Protein AF-A0A1J4V044-F1 (afdb_monomer)

Solvent-accessible surface area (backbone atoms only — not comparable to full-atom values): 5580 Å² total; per-residue (Å²): 144,63,66,65,66,54,53,47,41,52,51,34,46,74,65,76,37,68,66,74,66,46,49,76,45,77,50,97,54,79,49,49,71,66,57,50,47,48,39,29,46,78,70,63,26,47,71,46,68,55,95,52,94,60,30,41,34,31,20,40,90,84,72,43,72,20,32,34,38,39,83,38,34,34,40,39,26,52,59,52,75,91,27,39,64,61,27,50,51,38,49,46,44,72,74,54,80,77,128

Nearest PDB structures (foldseek):
  7ycx-assembly1_I  TM=5.583E-01  e=9.302E-01  Homo sapiens
  7sn8-assembly1_I  TM=4.945E-01  e=8.741E-01  Drosophila melanogaster
  5v8w-assembly4_G  TM=5.726E-01  e=2.224E+00  Homo sapiens
  3pe0-assembly2_B  TM=2.996E-01  e=3.657E-01  Homo sapiens
  4rew-assembly1_A  TM=3.396E-01  e=7.252E-01  Homo sapiens

Foldseek 3Di:
DPDPLVVVLVVCVVQVAHSPQKDKDFAPDQADPVLLCVLLVVLQWDWDDDDDNQKIFTAHPVRHTQWIDGNSTMIIGHRPPVNPVVNVSSVCSRNVVPD

Mean predicted aligned error: 7.14 Å

Structure (mmCIF, N/CA/C/O backbone):
data_AF-A0A1J4V044-F1
#
_entry.id   AF-A0A1J4V044-F1
#
loop_
_atom_site.group_PDB
_atom_site.id
_atom_site.type_symbol
_atom_site.label_atom_id
_atom_site.label_alt_id
_atom_site.label_comp_id
_atom_site.label_asym_id
_atom_site.label_entity_id
_atom_site.label_seq_id
_atom_site.pdbx_PDB_ins_code
_atom_s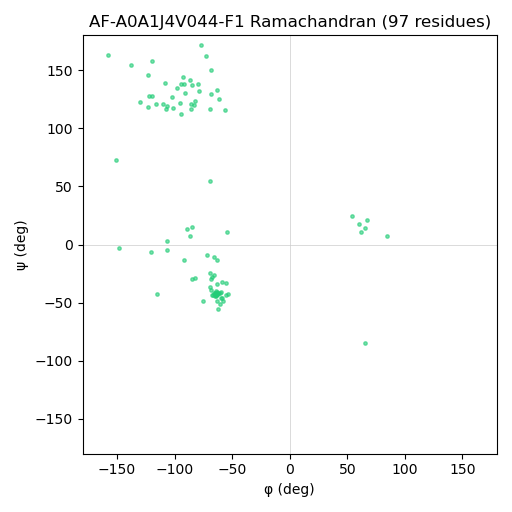ite.Cartn_x
_atom_site.Cartn_y
_atom_site.Cartn_z
_atom_site.occupancy
_atom_site.B_iso_or_equiv
_atom_site.auth_seq_id
_atom_site.auth_comp_id
_atom_site.auth_asym_id
_atom_site.auth_atom_id
_atom_site.pdbx_PDB_model_num
ATOM 1 N N . MET A 1 1 ? -13.315 -17.895 -16.646 1.00 44.31 1 MET A N 1
ATOM 2 C CA . MET A 1 1 ? -12.437 -17.454 -15.535 1.00 44.31 1 MET A CA 1
ATOM 3 C C . MET A 1 1 ? -11.415 -16.378 -15.974 1.00 44.31 1 MET A C 1
ATOM 5 O O . MET A 1 1 ? -10.267 -16.438 -15.567 1.00 44.31 1 MET A O 1
ATOM 9 N N . HIS A 1 2 ? -11.802 -15.372 -16.787 1.00 47.59 2 HIS A N 1
ATOM 10 C CA . HIS A 1 2 ? -10.852 -14.426 -17.431 1.00 47.59 2 HIS A CA 1
ATOM 11 C C . HIS A 1 2 ? -11.033 -12.929 -17.086 1.00 47.59 2 HIS A C 1
ATOM 13 O O . HIS A 1 2 ? -10.207 -12.106 -17.479 1.00 47.59 2 HIS A O 1
ATOM 19 N N . SER A 1 3 ? -12.074 -12.533 -16.347 1.00 58.50 3 SER A N 1
ATOM 20 C CA . SER A 1 3 ? -12.430 -11.105 -16.231 1.00 58.50 3 SER A CA 1
ATOM 21 C C . SER A 1 3 ? -11.656 -10.335 -15.155 1.00 58.50 3 SER A C 1
ATOM 23 O O . SER A 1 3 ? -11.407 -9.143 -15.322 1.00 58.50 3 SER A O 1
ATOM 25 N N . ILE A 1 4 ? -11.237 -10.988 -14.066 1.00 59.56 4 ILE A N 1
ATOM 26 C CA . ILE A 1 4 ? -10.585 -10.311 -12.930 1.00 59.56 4 ILE A CA 1
ATOM 27 C C . ILE A 1 4 ? -9.139 -9.945 -13.259 1.00 59.56 4 ILE A C 1
ATOM 29 O O . ILE A 1 4 ? -8.761 -8.785 -13.117 1.00 59.56 4 ILE A O 1
ATOM 33 N N . VAL A 1 5 ? -8.361 -10.895 -13.787 1.00 57.91 5 VAL A N 1
ATOM 34 C CA . VAL A 1 5 ? -6.958 -10.655 -14.157 1.00 57.91 5 VAL A CA 1
ATOM 35 C C . VAL A 1 5 ? -6.864 -9.592 -15.245 1.00 57.91 5 VAL A C 1
ATOM 37 O O . VAL A 1 5 ? -6.057 -8.686 -15.117 1.00 57.91 5 VAL A O 1
ATOM 40 N N . ARG A 1 6 ? -7.729 -9.619 -16.269 1.00 64.75 6 ARG A N 1
ATOM 41 C CA . ARG A 1 6 ? -7.741 -8.604 -17.339 1.00 64.75 6 ARG A CA 1
ATOM 42 C C . ARG A 1 6 ? -8.105 -7.212 -16.816 1.00 64.75 6 ARG A C 1
ATOM 44 O O . ARG A 1 6 ? -7.459 -6.232 -17.181 1.00 64.75 6 ARG A O 1
ATOM 51 N N . ARG A 1 7 ? -9.105 -7.126 -15.930 1.00 67.00 7 ARG A N 1
ATOM 52 C CA . ARG A 1 7 ? -9.526 -5.865 -15.300 1.00 67.00 7 ARG A CA 1
ATOM 53 C C . ARG A 1 7 ? -8.430 -5.307 -14.395 1.00 67.00 7 ARG A C 1
ATOM 55 O O . ARG A 1 7 ? -8.161 -4.114 -14.448 1.00 67.00 7 ARG A O 1
ATOM 62 N N . LEU A 1 8 ? -7.766 -6.159 -13.618 1.00 67.50 8 LEU A N 1
ATOM 63 C CA . LEU A 1 8 ? -6.617 -5.765 -12.807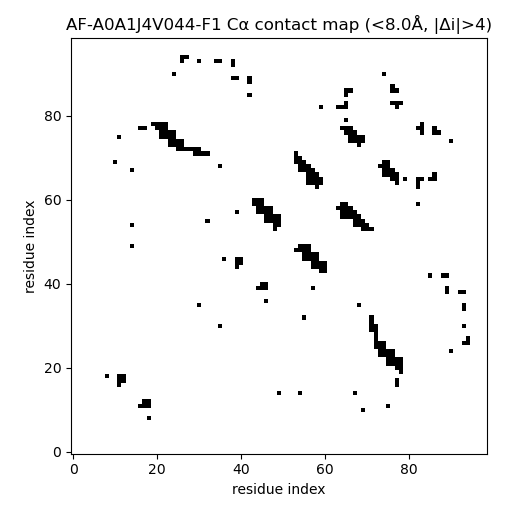 1.00 67.50 8 LEU A CA 1
ATOM 64 C C . LEU A 1 8 ? -5.432 -5.369 -13.680 1.00 67.50 8 LEU A C 1
ATOM 66 O O . LEU A 1 8 ? -4.862 -4.323 -13.435 1.00 67.50 8 LEU A O 1
ATOM 70 N N . LYS A 1 9 ? -5.123 -6.110 -14.749 1.00 68.25 9 LYS A N 1
ATOM 71 C CA . LYS A 1 9 ? -4.056 -5.772 -15.703 1.00 68.25 9 LYS A CA 1
ATOM 72 C C . LYS A 1 9 ? -4.248 -4.369 -16.276 1.00 68.25 9 LYS A C 1
ATOM 74 O O . LYS A 1 9 ? -3.306 -3.592 -16.311 1.00 68.25 9 LYS A O 1
ATOM 79 N N . SER A 1 10 ? -5.482 -4.020 -16.642 1.00 70.50 10 SER A N 1
ATOM 80 C CA . SER A 1 10 ? -5.822 -2.665 -17.082 1.00 70.50 10 SER A CA 1
ATOM 81 C C . SER A 1 10 ? -5.603 -1.624 -15.984 1.00 70.50 10 SER A C 1
ATOM 83 O O . SER A 1 10 ? -5.081 -0.559 -16.276 1.00 70.50 10 SER A O 1
ATOM 85 N N . LYS A 1 11 ? -5.967 -1.920 -14.731 1.00 69.94 11 LYS A N 1
ATOM 86 C CA . LYS A 1 11 ? -5.754 -1.005 -13.597 1.00 69.94 11 LYS A CA 1
ATOM 87 C C . LYS A 1 11 ? -4.275 -0.843 -13.245 1.00 69.94 11 LYS A C 1
ATOM 89 O O . LYS A 1 11 ? -3.857 0.255 -12.921 1.00 69.94 11 LYS A O 1
ATOM 94 N N . VAL A 1 12 ? -3.492 -1.914 -13.352 1.00 69.12 12 VAL A N 1
ATOM 95 C CA . VAL A 1 12 ? -2.034 -1.939 -13.166 1.00 69.12 12 VAL A CA 1
ATOM 96 C C . VAL A 1 12 ? -1.358 -1.065 -14.223 1.00 69.12 12 VAL A C 1
ATOM 98 O O . VAL A 1 12 ? -0.577 -0.188 -13.872 1.00 69.12 12 VAL A O 1
ATOM 101 N N . LEU A 1 13 ? -1.734 -1.235 -15.496 1.00 71.69 13 LEU A N 1
ATOM 102 C CA . LEU A 1 13 ? -1.251 -0.402 -16.602 1.00 71.69 13 LEU A CA 1
ATOM 103 C C . LEU A 1 13 ? -1.689 1.062 -16.448 1.00 71.69 13 LEU A C 1
ATOM 105 O O . LEU A 1 13 ? -0.885 1.963 -16.657 1.00 71.69 13 LEU A O 1
ATOM 109 N N . SER A 1 14 ? -2.941 1.314 -16.042 1.00 67.00 14 SER A N 1
ATOM 110 C CA . SER A 1 14 ? -3.428 2.668 -15.737 1.00 67.00 14 SER A CA 1
ATOM 111 C C . SER A 1 14 ? -2.738 3.298 -14.530 1.00 67.00 14 SER A C 1
ATOM 113 O O . SER A 1 14 ? -2.670 4.518 -14.463 1.00 67.00 14 SER A O 1
ATOM 115 N N . ALA A 1 15 ? -2.235 2.483 -13.604 1.00 61.69 15 ALA A N 1
ATOM 116 C CA . ALA A 1 15 ? -1.395 2.908 -12.494 1.00 61.69 15 ALA A CA 1
ATOM 117 C C . ALA A 1 15 ? 0.094 3.012 -12.887 1.00 61.69 15 ALA A C 1
ATOM 119 O O . ALA A 1 15 ? 0.961 3.045 -12.016 1.00 61.69 15 ALA A O 1
ATOM 120 N N . GLY A 1 16 ? 0.419 3.017 -14.186 1.00 63.88 16 GLY A N 1
ATOM 121 C CA . GLY A 1 16 ? 1.790 3.169 -14.680 1.00 63.88 16 GLY A CA 1
ATOM 122 C C . GLY A 1 16 ? 2.720 2.014 -14.303 1.00 63.88 16 GLY A C 1
ATOM 123 O O . GLY A 1 16 ? 3.937 2.142 -14.408 1.00 63.88 16 GLY A O 1
ATOM 124 N N . VAL A 1 17 ? 2.169 0.887 -13.847 1.00 66.19 17 VAL A N 1
ATOM 125 C CA . VAL A 1 17 ? 2.934 -0.287 -13.432 1.00 66.19 17 VAL A CA 1
ATOM 126 C C . VAL A 1 17 ? 2.964 -1.285 -14.581 1.00 66.19 17 VAL A C 1
ATOM 128 O O . VAL A 1 17 ? 1.938 -1.590 -15.192 1.00 66.19 17 VAL A O 1
ATOM 131 N N . SER A 1 18 ? 4.139 -1.844 -14.868 1.00 64.38 18 SER A N 1
ATOM 132 C CA . SER A 1 18 ? 4.238 -2.945 -15.824 1.00 64.38 18 SER A CA 1
ATOM 133 C C . SER A 1 18 ? 3.441 -4.148 -15.335 1.00 64.38 18 SER A C 1
ATOM 135 O O . SER A 1 18 ? 3.648 -4.667 -14.241 1.00 64.38 18 SER A O 1
ATOM 137 N N . ALA A 1 19 ? 2.531 -4.616 -16.184 1.00 60.59 19 ALA A N 1
ATOM 138 C CA . ALA A 1 19 ? 1.668 -5.752 -15.900 1.00 60.59 19 ALA A CA 1
ATOM 139 C C . ALA A 1 19 ? 2.382 -7.116 -15.907 1.00 60.59 19 ALA A C 1
ATOM 141 O O . ALA A 1 19 ? 1.782 -8.130 -15.543 1.00 60.59 19 ALA A O 1
ATOM 142 N N . GLU A 1 20 ? 3.639 -7.164 -16.340 1.00 61.03 20 GLU A N 1
ATOM 143 C CA . GLU A 1 20 ? 4.457 -8.370 -16.299 1.00 61.03 20 GLU A CA 1
ATOM 144 C C . GLU A 1 20 ? 5.143 -8.515 -14.941 1.00 61.03 20 GLU A C 1
ATOM 146 O O . GLU A 1 20 ? 5.974 -7.702 -14.540 1.00 61.03 20 GLU A O 1
ATOM 151 N N . GLY A 1 21 ? 4.799 -9.588 -14.223 1.00 59.38 21 GLY A N 1
ATOM 152 C CA . GLY A 1 21 ? 5.457 -9.938 -12.967 1.00 59.38 21 GLY A CA 1
ATOM 153 C C . GLY A 1 21 ? 4.930 -9.238 -11.714 1.00 59.38 21 GLY A C 1
ATOM 154 O O . GLY A 1 21 ? 5.522 -9.394 -10.649 1.00 59.38 21 GLY A O 1
ATOM 155 N N . VAL A 1 22 ? 3.834 -8.493 -11.820 1.00 73.88 22 VAL A N 1
ATOM 156 C CA . VAL A 1 22 ? 3.141 -7.909 -10.667 1.00 73.88 22 VAL A CA 1
ATOM 157 C C . VAL A 1 22 ? 2.475 -8.983 -9.809 1.00 73.88 22 VAL A C 1
ATOM 159 O O . VAL A 1 22 ? 1.703 -9.804 -10.304 1.00 73.88 22 VAL A O 1
ATOM 162 N N . GLY A 1 23 ? 2.737 -8.935 -8.506 1.00 79.06 23 GLY A N 1
ATOM 163 C CA . GLY A 1 23 ? 1.924 -9.626 -7.513 1.00 79.06 23 GLY A CA 1
ATOM 164 C C . GLY A 1 23 ? 0.658 -8.819 -7.257 1.00 79.06 23 GLY A C 1
ATOM 165 O O . GLY A 1 23 ? 0.730 -7.610 -7.064 1.00 79.06 23 GLY A O 1
ATOM 166 N N . ILE A 1 24 ? -0.507 -9.458 -7.263 1.00 81.81 24 ILE A N 1
ATOM 167 C CA . ILE A 1 24 ? -1.764 -8.792 -6.914 1.00 81.81 24 ILE A CA 1
ATOM 168 C C . ILE A 1 24 ? -2.302 -9.454 -5.657 1.00 81.81 24 ILE A C 1
ATOM 170 O O . ILE A 1 24 ? -2.566 -10.655 -5.651 1.00 81.81 24 ILE A O 1
ATOM 174 N N . ILE A 1 25 ? -2.472 -8.663 -4.605 1.00 83.38 25 ILE A N 1
ATOM 175 C CA . ILE A 1 25 ? -3.010 -9.113 -3.327 1.00 83.38 25 ILE A CA 1
ATOM 176 C C . ILE A 1 25 ? -4.393 -8.499 -3.157 1.00 83.38 25 ILE A C 1
ATOM 178 O O . ILE A 1 25 ? -4.557 -7.280 -3.154 1.00 83.38 25 ILE A O 1
ATOM 182 N N . GLN A 1 26 ? -5.399 -9.354 -3.008 1.00 84.94 26 GLN A N 1
ATOM 183 C CA . GLN A 1 26 ? -6.732 -8.919 -2.621 1.00 84.94 26 GLN A CA 1
ATOM 184 C C . GLN A 1 26 ? -6.782 -8.768 -1.099 1.00 84.94 26 GLN A C 1
ATOM 186 O O . GLN A 1 26 ? -6.549 -9.723 -0.358 1.00 84.94 26 GLN A O 1
ATOM 191 N N . LEU A 1 27 ? -7.081 -7.561 -0.632 1.00 84.50 27 LEU A N 1
ATOM 192 C CA . LEU A 1 27 ? -7.223 -7.257 0.785 1.00 84.50 27 LEU A CA 1
ATOM 193 C C . LEU A 1 27 ? -8.608 -7.722 1.254 1.00 84.50 27 LEU A C 1
ATOM 195 O O . LEU A 1 27 ? -9.610 -7.532 0.563 1.00 84.50 27 LEU A O 1
ATOM 199 N N . ARG A 1 28 ? -8.675 -8.339 2.440 1.00 81.31 28 ARG A N 1
ATOM 200 C CA . ARG A 1 28 ? -9.941 -8.838 3.014 1.00 81.31 28 ARG A CA 1
ATOM 201 C C . ARG A 1 28 ? -10.884 -7.713 3.447 1.00 81.31 28 ARG A C 1
ATOM 203 O O . ARG A 1 28 ? -12.090 -7.927 3.519 1.00 81.31 28 ARG A O 1
ATOM 210 N N . LYS A 1 29 ? -10.334 -6.532 3.738 1.00 82.44 29 LYS A N 1
ATOM 211 C CA . LYS A 1 29 ? -11.068 -5.322 4.118 1.00 82.44 29 LYS A CA 1
ATOM 212 C C . LYS A 1 29 ? -10.803 -4.202 3.120 1.00 82.44 29 LYS A C 1
ATOM 214 O O . LYS A 1 29 ? -9.782 -4.198 2.431 1.00 82.44 29 LYS A O 1
ATOM 219 N N . ARG A 1 30 ? -11.718 -3.233 3.075 1.00 85.38 30 ARG A N 1
ATOM 220 C CA . ARG A 1 30 ? -11.446 -1.955 2.420 1.00 85.38 30 ARG A CA 1
ATOM 221 C C . ARG A 1 30 ? -10.422 -1.198 3.262 1.00 85.38 30 ARG A C 1
ATOM 223 O O . ARG A 1 30 ? -10.712 -0.857 4.401 1.00 85.38 30 ARG A O 1
ATOM 230 N N . VAL A 1 31 ? -9.250 -0.958 2.696 1.00 87.06 31 VAL A N 1
ATOM 231 C CA . VAL A 1 31 ? -8.198 -0.135 3.286 1.00 87.06 31 VAL A CA 1
ATOM 232 C C . VAL A 1 31 ? -8.471 1.308 2.917 1.00 87.06 31 VAL A C 1
ATOM 234 O O . VAL A 1 31 ? -8.549 1.658 1.739 1.00 87.06 31 VAL A O 1
ATOM 237 N N . THR A 1 32 ? -8.635 2.149 3.932 1.00 88.31 3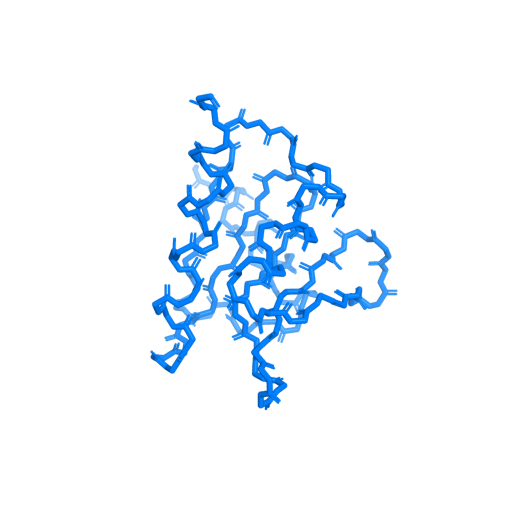2 THR A N 1
ATOM 238 C CA . THR A 1 32 ? -8.781 3.586 3.713 1.00 88.31 32 THR A CA 1
ATOM 239 C C . THR A 1 32 ? -7.445 4.199 3.317 1.00 88.31 32 THR A C 1
ATOM 241 O O . THR A 1 32 ? -6.371 3.645 3.550 1.00 88.31 32 THR A O 1
ATOM 244 N N . GLU A 1 33 ? -7.504 5.396 2.750 1.00 88.25 33 GLU A N 1
ATOM 245 C CA . GLU A 1 33 ? -6.307 6.188 2.494 1.00 88.25 33 GLU A CA 1
ATOM 246 C C . GLU A 1 33 ? -5.438 6.391 3.734 1.00 88.25 33 GLU A C 1
ATOM 248 O O . GLU A 1 33 ? -4.218 6.298 3.643 1.00 88.25 33 GLU A O 1
ATOM 253 N N . ALA A 1 34 ? -6.061 6.674 4.879 1.00 88.00 34 ALA A N 1
ATOM 254 C CA . ALA A 1 34 ? -5.351 6.905 6.128 1.00 88.00 34 ALA A CA 1
ATOM 255 C C . ALA A 1 34 ? -4.614 5.641 6.587 1.00 88.00 34 ALA A C 1
ATOM 257 O O . ALA A 1 34 ? -3.437 5.727 6.922 1.00 88.00 34 ALA A O 1
ATOM 258 N N . GLU A 1 35 ? -5.263 4.472 6.520 1.00 89.12 35 GLU A N 1
ATOM 259 C CA . GLU A 1 35 ? -4.622 3.193 6.855 1.00 89.12 35 GLU A CA 1
ATOM 260 C C . GLU A 1 35 ? -3.456 2.876 5.916 1.00 89.12 35 GLU A C 1
ATOM 262 O O . GLU A 1 35 ? -2.385 2.484 6.369 1.00 89.12 35 GLU A O 1
ATOM 267 N N . PHE A 1 36 ? -3.623 3.104 4.611 1.00 89.31 36 PHE A N 1
ATOM 268 C CA . PHE A 1 36 ? -2.538 2.897 3.655 1.00 89.31 36 PHE A CA 1
ATOM 269 C C . PHE A 1 36 ? -1.358 3.834 3.903 1.00 89.31 36 PHE A C 1
ATOM 271 O O . PHE A 1 36 ? -0.207 3.407 3.865 1.00 89.31 36 PHE A O 1
ATOM 278 N N . LYS A 1 37 ? -1.636 5.113 4.177 1.00 89.88 37 LYS A N 1
ATOM 279 C CA . LYS A 1 37 ? -0.614 6.111 4.511 1.00 89.88 37 LYS A CA 1
ATOM 280 C C . LYS A 1 37 ? 0.108 5.766 5.807 1.00 89.88 37 LYS A C 1
ATOM 282 O O . LYS A 1 37 ? 1.324 5.918 5.853 1.00 89.88 37 LYS A O 1
ATOM 287 N N . ALA A 1 38 ? -0.616 5.299 6.824 1.00 90.44 38 ALA A N 1
ATOM 288 C CA . ALA A 1 38 ? -0.038 4.859 8.087 1.00 90.44 38 ALA A CA 1
ATOM 289 C C . ALA A 1 38 ? 0.900 3.666 7.865 1.00 90.44 38 ALA A C 1
ATOM 291 O O . ALA A 1 38 ? 2.092 3.789 8.136 1.00 90.44 38 ALA A O 1
ATOM 292 N N . ALA A 1 39 ? 0.407 2.594 7.240 1.00 89.88 39 ALA A N 1
ATOM 293 C CA . ALA A 1 39 ? 1.196 1.396 6.966 1.00 89.88 39 ALA A CA 1
ATOM 294 C C . ALA A 1 39 ? 2.426 1.694 6.089 1.00 89.88 39 ALA A C 1
ATOM 296 O O . ALA A 1 39 ? 3.520 1.200 6.340 1.00 89.88 39 ALA A O 1
ATOM 297 N N . ALA A 1 40 ? 2.284 2.548 5.071 1.00 90.12 40 ALA A N 1
ATOM 298 C CA . ALA A 1 40 ? 3.408 2.976 4.243 1.00 90.12 40 ALA A CA 1
ATOM 299 C C . ALA A 1 40 ? 4.436 3.790 5.043 1.00 90.12 40 ALA A C 1
ATOM 301 O O . ALA A 1 40 ? 5.636 3.563 4.903 1.00 90.12 40 ALA A O 1
ATOM 302 N N . LYS A 1 41 ? 3.985 4.701 5.912 1.00 90.12 41 LYS A N 1
ATOM 303 C CA . LYS A 1 41 ? 4.863 5.519 6.756 1.00 90.12 41 LYS A CA 1
ATOM 304 C C . LYS A 1 41 ? 5.650 4.672 7.757 1.00 90.12 41 LYS A C 1
ATOM 306 O O . LYS A 1 41 ? 6.833 4.941 7.943 1.00 90.12 41 LYS A O 1
ATOM 311 N N . GLU A 1 42 ? 5.033 3.652 8.352 1.00 89.38 42 GLU A N 1
ATOM 312 C CA . GLU A 1 42 ? 5.717 2.693 9.238 1.00 89.38 42 GLU A CA 1
ATOM 313 C C . GLU A 1 42 ? 6.865 1.967 8.527 1.00 89.38 42 GLU A C 1
ATOM 315 O O . GLU A 1 42 ? 7.904 1.704 9.122 1.00 89.38 42 GLU A O 1
ATOM 320 N N . GLN A 1 43 ? 6.715 1.734 7.223 1.00 86.44 43 GLN A N 1
ATOM 321 C CA . GLN A 1 43 ? 7.728 1.116 6.366 1.00 86.44 43 GLN A CA 1
ATOM 322 C C . GLN A 1 43 ? 8.738 2.123 5.784 1.00 86.44 43 GLN A C 1
ATOM 324 O O . GLN A 1 43 ? 9.537 1.778 4.912 1.00 86.44 43 GLN A O 1
ATOM 329 N N . GLY A 1 44 ? 8.694 3.393 6.208 1.00 88.62 44 GLY A N 1
ATOM 330 C CA . GLY A 1 44 ? 9.545 4.458 5.667 1.00 88.62 44 GLY A CA 1
ATOM 331 C C . GLY A 1 44 ? 9.244 4.809 4.204 1.00 88.62 44 GLY A C 1
ATOM 332 O O . GLY A 1 44 ? 10.095 5.362 3.502 1.00 88.62 44 GLY A O 1
ATOM 333 N N . LEU A 1 45 ? 8.045 4.474 3.724 1.00 90.38 45 LEU A N 1
ATOM 334 C CA . LEU A 1 45 ? 7.595 4.728 2.362 1.00 90.38 45 LEU A CA 1
ATOM 335 C C . LEU A 1 45 ? 6.852 6.061 2.281 1.00 90.38 45 LEU A C 1
ATOM 337 O O . LEU A 1 45 ? 6.090 6.455 3.166 1.00 90.38 45 LEU A O 1
ATOM 341 N N . LYS A 1 46 ? 7.041 6.746 1.159 1.00 90.62 46 LYS A N 1
ATOM 342 C CA . LYS A 1 46 ? 6.248 7.907 0.773 1.00 90.62 46 LYS A CA 1
ATOM 343 C C . LYS A 1 46 ? 5.011 7.432 0.038 1.00 90.62 46 LYS A C 1
ATOM 345 O O . LYS A 1 46 ? 5.083 6.506 -0.763 1.00 90.62 46 LYS A O 1
ATOM 350 N N . THR A 1 47 ? 3.883 8.083 0.276 1.00 90.31 47 THR A N 1
ATOM 351 C CA . THR A 1 47 ? 2.662 7.811 -0.481 1.00 90.31 47 THR A CA 1
ATOM 352 C C . THR A 1 47 ? 2.349 8.963 -1.412 1.00 90.31 47 THR A C 1
ATOM 354 O O . THR A 1 47 ? 2.503 10.123 -1.036 1.00 90.31 47 THR A O 1
ATOM 357 N N . ASN A 1 48 ? 1.919 8.645 -2.627 1.00 87.44 48 ASN A N 1
ATOM 358 C CA . ASN A 1 48 ? 1.482 9.636 -3.595 1.00 87.44 48 ASN A CA 1
ATOM 359 C C . ASN A 1 48 ? 0.226 9.159 -4.324 1.00 87.44 48 ASN A C 1
ATOM 361 O O . ASN A 1 48 ? -0.021 7.960 -4.431 1.00 87.44 48 ASN A O 1
ATOM 365 N N . PHE A 1 49 ? -0.575 10.091 -4.82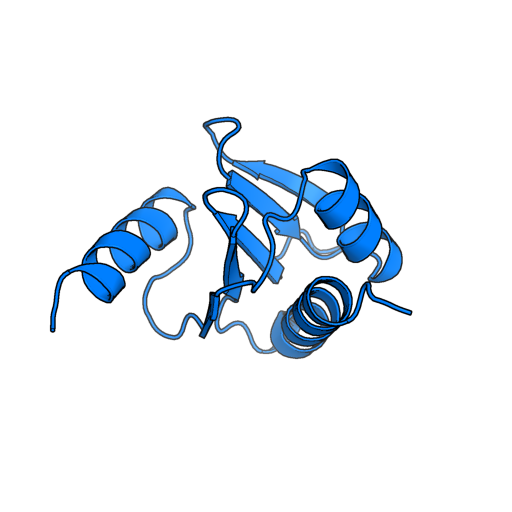5 1.00 82.19 49 PHE A N 1
ATOM 366 C CA . PHE A 1 49 ? -1.688 9.746 -5.700 1.00 82.19 49 PHE A CA 1
ATOM 367 C C . PHE A 1 49 ? -1.241 9.766 -7.151 1.00 82.19 49 PHE A C 1
ATOM 369 O O . PHE A 1 49 ? -0.698 10.773 -7.609 1.00 82.19 49 PHE A O 1
ATOM 376 N N . GLN A 1 50 ? -1.554 8.705 -7.892 1.00 70.94 50 GLN A N 1
ATOM 377 C CA . GLN A 1 50 ? -1.282 8.687 -9.323 1.00 70.94 50 GLN A CA 1
ATOM 378 C C . GLN A 1 50 ? -2.500 9.131 -10.132 1.00 70.94 50 GLN A C 1
ATOM 380 O O . GLN A 1 50 ? -3.505 8.422 -10.207 1.00 70.94 50 GLN A O 1
ATOM 385 N N . GLY A 1 51 ? -2.392 10.292 -10.784 1.00 68.19 51 GLY A N 1
ATOM 386 C CA . GLY A 1 51 ? -3.359 10.795 -11.764 1.00 68.19 51 GLY A CA 1
ATOM 387 C C . GLY A 1 51 ? -4.736 11.102 -11.171 1.00 68.19 51 GLY A C 1
ATOM 388 O O . GLY A 1 51 ? -5.037 12.236 -10.813 1.00 68.19 51 GLY A O 1
ATOM 389 N N . SER A 1 52 ? -5.591 10.084 -11.072 1.00 56.91 52 SER A N 1
ATOM 390 C CA . SER A 1 52 ? -6.901 10.167 -10.424 1.00 56.91 52 SER A CA 1
ATOM 391 C C . SER A 1 52 ? -6.775 9.708 -8.975 1.00 56.91 52 SER A C 1
ATOM 393 O O . SER A 1 52 ? -6.167 8.673 -8.727 1.00 56.91 52 SER A O 1
ATOM 395 N N . LYS A 1 53 ? -7.422 10.392 -8.020 1.00 66.19 53 LYS A N 1
ATOM 396 C CA . LYS A 1 53 ? -7.462 10.077 -6.566 1.00 66.19 53 LYS A CA 1
ATOM 397 C C . LYS A 1 53 ? -7.927 8.644 -6.183 1.00 66.19 53 LYS A C 1
ATOM 399 O O . LYS A 1 53 ? -8.227 8.375 -5.029 1.00 66.19 53 LYS A O 1
ATOM 404 N N . LYS A 1 54 ? -8.038 7.732 -7.149 1.00 70.62 54 LYS A N 1
ATOM 405 C CA . LYS A 1 54 ? -8.412 6.320 -7.030 1.00 70.62 54 LYS A CA 1
ATOM 406 C C . LYS A 1 54 ? -7.218 5.371 -6.862 1.00 70.62 54 LYS A C 1
ATOM 408 O O . LYS A 1 54 ? -7.450 4.211 -6.525 1.00 70.62 54 LYS A O 1
ATOM 413 N N . TYR A 1 55 ? -5.989 5.833 -7.106 1.00 83.31 55 TYR A N 1
ATOM 414 C CA . TYR A 1 55 ? -4.779 5.013 -6.997 1.00 83.31 55 TYR A CA 1
ATOM 415 C C . TYR A 1 55 ? -3.794 5.644 -6.014 1.00 83.31 55 TYR A C 1
ATOM 417 O O . TYR A 1 55 ? -3.330 6.764 -6.241 1.00 83.31 55 TYR A O 1
ATOM 425 N N . LEU A 1 56 ? -3.486 4.929 -4.929 1.00 87.88 56 LEU A N 1
ATOM 426 C CA . LEU A 1 56 ? -2.448 5.330 -3.979 1.00 87.88 56 LEU A CA 1
ATOM 427 C C . LEU A 1 56 ? -1.188 4.523 -4.224 1.00 87.88 56 LEU A C 1
ATOM 429 O O . LEU A 1 56 ? -1.179 3.313 -4.046 1.00 87.88 56 LEU A O 1
ATOM 433 N N . GLU A 1 57 ? -0.112 5.190 -4.587 1.00 88.94 57 GLU A N 1
ATOM 434 C CA . GLU A 1 57 ? 1.202 4.587 -4.727 1.00 88.94 57 GLU A CA 1
ATOM 435 C C . GLU A 1 57 ? 1.962 4.702 -3.411 1.00 88.94 57 GLU A C 1
ATOM 437 O O . GLU A 1 57 ? 1.967 5.759 -2.786 1.00 88.94 57 GLU A O 1
ATOM 442 N N . ALA A 1 58 ? 2.653 3.639 -3.020 1.00 90.19 58 ALA A N 1
ATOM 443 C CA . ALA A 1 58 ? 3.727 3.674 -2.043 1.00 90.19 58 ALA A CA 1
ATOM 444 C C . ALA A 1 58 ? 5.063 3.615 -2.790 1.00 90.19 58 ALA A C 1
ATOM 446 O O . ALA A 1 58 ? 5.284 2.718 -3.609 1.00 90.19 58 ALA A O 1
ATOM 447 N N . ARG A 1 59 ? 5.951 4.565 -2.508 1.00 89.56 59 ARG A N 1
ATOM 448 C CA . ARG A 1 59 ? 7.290 4.697 -3.084 1.00 89.56 59 ARG A CA 1
ATOM 449 C C . ARG A 1 59 ? 8.337 4.700 -1.982 1.00 89.56 59 ARG A C 1
ATOM 451 O O . ARG A 1 59 ? 8.109 5.213 -0.891 1.00 89.56 59 ARG A O 1
ATOM 458 N N . ASN A 1 60 ? 9.497 4.132 -2.265 1.00 88.38 60 ASN A N 1
ATOM 459 C CA . ASN A 1 60 ? 10.630 4.156 -1.347 1.00 88.38 60 ASN A CA 1
ATOM 460 C C . ASN A 1 60 ? 11.313 5.551 -1.376 1.00 88.38 60 ASN A C 1
ATOM 46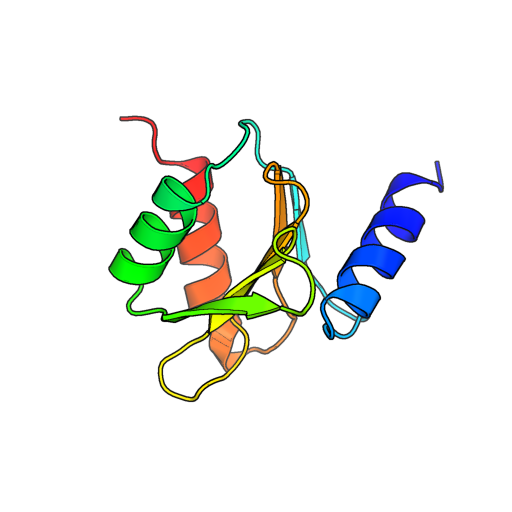2 O O . ASN A 1 60 ? 10.980 6.382 -2.226 1.00 88.38 60 ASN A O 1
ATOM 466 N N . PRO A 1 61 ? 12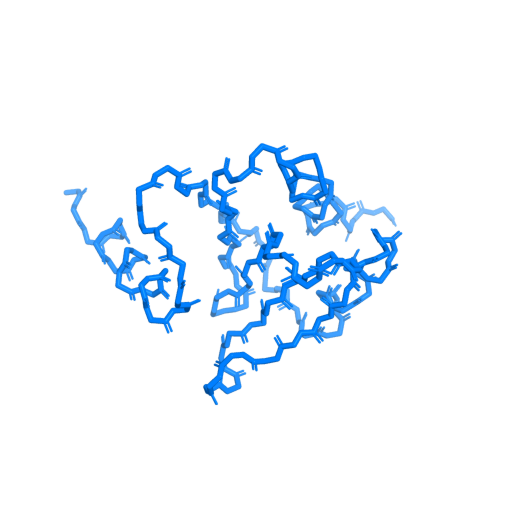.279 5.855 -0.489 1.00 86.38 61 PRO A N 1
ATOM 467 C CA . PRO A 1 61 ? 12.965 7.154 -0.494 1.00 86.38 61 PRO A CA 1
ATOM 468 C C . PRO A 1 61 ? 13.781 7.438 -1.766 1.00 86.38 61 PRO A C 1
ATOM 470 O O . PRO A 1 61 ? 14.157 8.585 -1.988 1.00 86.38 61 PRO A O 1
ATOM 473 N N . LYS A 1 62 ? 14.025 6.427 -2.611 1.00 85.81 62 LYS A N 1
ATOM 474 C CA . LYS A 1 62 ? 14.652 6.557 -3.937 1.00 85.81 62 LYS A CA 1
ATOM 475 C C . LYS A 1 62 ? 13.626 6.800 -5.056 1.00 85.81 62 LYS A C 1
ATOM 477 O O . LYS A 1 62 ? 13.953 6.624 -6.223 1.00 85.81 62 LYS A O 1
ATOM 482 N N . ASP A 1 63 ? 12.389 7.140 -4.695 1.00 83.38 63 ASP A N 1
ATOM 483 C CA . ASP A 1 63 ? 11.246 7.329 -5.596 1.00 83.38 63 ASP A CA 1
ATOM 484 C C . ASP A 1 63 ? 10.856 6.081 -6.412 1.00 83.38 63 ASP A C 1
ATOM 486 O O . ASP A 1 63 ? 10.119 6.148 -7.391 1.00 83.38 63 ASP A O 1
ATOM 490 N N . GLN A 1 64 ? 11.310 4.897 -5.998 1.00 85.38 64 GLN A N 1
ATOM 491 C CA . GLN A 1 64 ? 10.971 3.653 -6.680 1.00 85.38 64 GLN A CA 1
ATOM 492 C C . GLN A 1 64 ? 9.632 3.136 -6.172 1.00 85.38 64 GLN A C 1
ATOM 494 O O .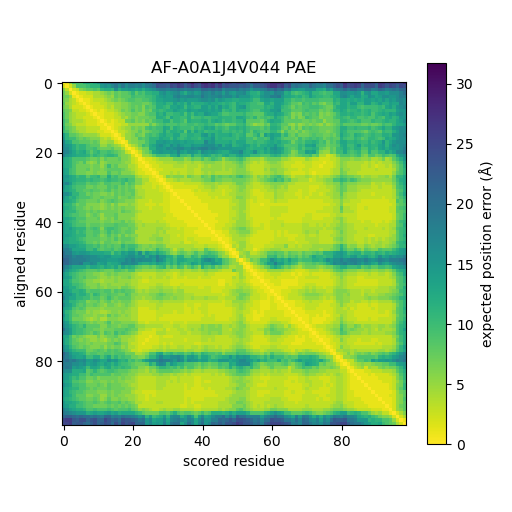 GLN A 1 64 ? 9.384 3.098 -4.964 1.00 85.38 64 GLN A O 1
ATOM 499 N N . LEU A 1 65 ? 8.789 2.677 -7.094 1.00 84.81 65 LEU A N 1
ATOM 500 C CA . LEU A 1 65 ? 7.491 2.116 -6.755 1.00 84.81 65 LEU A CA 1
ATOM 501 C C . LEU A 1 65 ? 7.637 0.842 -5.910 1.00 84.81 65 LEU A C 1
ATOM 503 O O . LEU A 1 65 ? 8.420 -0.057 -6.230 1.00 84.81 65 LEU A O 1
ATOM 507 N N . VAL A 1 66 ? 6.858 0.775 -4.833 1.00 88.38 66 VAL A N 1
ATOM 508 C CA . VAL A 1 66 ? 6.813 -0.346 -3.888 1.00 88.38 66 VAL A CA 1
ATOM 509 C C . VAL A 1 66 ? 5.461 -1.034 -3.906 1.00 88.38 66 VAL A C 1
ATOM 511 O O . VAL A 1 66 ? 5.415 -2.256 -3.907 1.00 88.38 66 VAL A O 1
ATOM 514 N N . ALA A 1 67 ? 4.362 -0.285 -3.949 1.00 88.94 67 ALA A N 1
ATOM 515 C CA . ALA A 1 67 ? 3.031 -0.864 -4.099 1.00 88.94 67 ALA A CA 1
ATOM 516 C C . ALA A 1 67 ? 2.037 0.159 -4.647 1.00 88.94 67 ALA A C 1
ATOM 518 O O . ALA A 1 67 ? 2.273 1.361 -4.555 1.00 88.94 67 ALA A O 1
ATOM 519 N N . VAL A 1 68 ? 0.901 -0.309 -5.161 1.00 88.06 68 VAL A N 1
ATOM 520 C CA . VAL A 1 68 ? -0.238 0.543 -5.520 1.00 88.06 68 VAL A CA 1
ATOM 521 C C . VAL A 1 68 ? -1.517 -0.016 -4.920 1.00 88.06 68 VAL A C 1
ATOM 523 O O . VAL A 1 68 ? -1.892 -1.150 -5.204 1.00 88.06 68 VAL A O 1
ATOM 526 N N . LEU A 1 69 ? -2.214 0.784 -4.121 1.00 87.94 69 LEU A N 1
ATOM 527 C CA . LEU A 1 69 ? -3.574 0.520 -3.686 1.00 87.94 69 LEU A CA 1
ATOM 528 C C . LEU A 1 69 ? -4.559 0.970 -4.762 1.00 87.94 69 LEU A C 1
ATOM 530 O O . LEU A 1 69 ? -4.603 2.134 -5.160 1.00 87.94 69 LEU A O 1
ATOM 534 N N . VAL A 1 70 ? -5.381 0.026 -5.190 1.00 84.62 70 VAL A N 1
ATOM 535 C CA . VAL A 1 70 ? -6.355 0.150 -6.264 1.00 84.62 70 VAL A CA 1
ATOM 536 C C . VAL A 1 70 ? -7.739 -0.183 -5.705 1.00 84.62 70 VAL A C 1
ATOM 538 O O . VAL A 1 70 ? -7.934 -1.223 -5.071 1.00 84.62 70 VAL A O 1
ATOM 541 N N . ASP A 1 71 ? -8.706 0.714 -5.919 1.00 80.81 71 ASP A N 1
ATOM 542 C CA . ASP A 1 71 ? -10.104 0.581 -5.464 1.00 80.81 71 ASP A CA 1
ATOM 543 C C . ASP A 1 71 ? -10.266 0.316 -3.952 1.00 80.81 71 ASP A C 1
ATOM 545 O O . ASP A 1 71 ? -11.281 -0.228 -3.511 1.00 80.81 71 ASP A O 1
ATOM 549 N N . TYR A 1 72 ? -9.280 0.722 -3.146 1.00 83.62 72 TYR A N 1
ATOM 550 C CA . TYR A 1 72 ? -9.251 0.538 -1.691 1.00 83.62 72 TYR A CA 1
ATOM 551 C C . TYR A 1 72 ? -9.250 -0.928 -1.225 1.00 83.62 72 TYR A C 1
ATOM 553 O O . TYR A 1 72 ? -9.448 -1.189 -0.046 1.00 83.62 72 TYR A O 1
ATOM 561 N N . ASN A 1 73 ? -9.057 -1.913 -2.105 1.00 86.81 73 ASN A N 1
ATOM 562 C CA . ASN A 1 73 ? -9.090 -3.335 -1.726 1.00 86.81 73 ASN A CA 1
ATOM 563 C C . ASN A 1 73 ? -8.160 -4.244 -2.542 1.00 86.81 73 ASN A C 1
ATOM 565 O O . ASN A 1 73 ? -8.075 -5.436 -2.253 1.00 86.81 73 ASN A O 1
ATOM 569 N N . HIS A 1 74 ? -7.455 -3.718 -3.541 1.00 85.81 74 HIS A N 1
ATOM 570 C CA . HIS A 1 74 ? -6.447 -4.467 -4.283 1.00 85.81 74 HIS A CA 1
ATOM 571 C C . HIS A 1 74 ? -5.100 -3.789 -4.122 1.00 85.81 74 HIS A C 1
ATOM 573 O O . HIS A 1 74 ? -4.967 -2.597 -4.381 1.00 85.81 74 HIS A O 1
ATOM 579 N N . LEU A 1 75 ? -4.100 -4.558 -3.722 1.00 86.81 75 LEU A N 1
ATOM 580 C CA . LEU A 1 75 ? -2.731 -4.101 -3.606 1.00 86.81 75 LEU A CA 1
ATOM 581 C C . LEU A 1 75 ? -1.912 -4.705 -4.747 1.00 86.81 75 LEU A C 1
ATOM 583 O O . LEU A 1 75 ? -1.814 -5.924 -4.883 1.00 86.81 75 LEU A O 1
ATOM 587 N N . ILE A 1 76 ? -1.347 -3.846 -5.583 1.00 86.06 76 ILE A N 1
ATOM 588 C CA . ILE A 1 76 ? -0.464 -4.214 -6.684 1.00 86.06 76 ILE A CA 1
ATOM 589 C C . ILE A 1 76 ? 0.973 -4.087 -6.195 1.00 86.06 76 ILE A C 1
ATOM 591 O O . ILE A 1 76 ? 1.393 -3.005 -5.798 1.00 86.06 76 ILE A O 1
ATOM 595 N N . LEU A 1 77 ? 1.731 -5.174 -6.253 1.00 85.88 77 LEU A N 1
ATOM 596 C CA . LEU A 1 77 ? 3.145 -5.222 -5.907 1.00 85.88 77 LEU A CA 1
ATOM 597 C C . LEU A 1 77 ? 3.968 -5.356 -7.198 1.00 85.88 77 LEU A C 1
ATOM 599 O O . LEU A 1 77 ? 3.836 -6.366 -7.896 1.00 85.88 77 LEU A O 1
ATOM 603 N N . PRO A 1 78 ? 4.813 -4.379 -7.553 1.00 78.88 78 PRO A N 1
ATOM 604 C CA . PRO A 1 78 ? 5.687 -4.476 -8.709 1.00 78.88 78 PRO A CA 1
ATOM 605 C C . PRO A 1 78 ? 6.786 -5.530 -8.491 1.00 78.88 78 PRO A C 1
ATOM 607 O O . PRO A 1 78 ? 7.256 -5.747 -7.375 1.00 78.88 78 PRO A O 1
ATOM 610 N N . LYS A 1 79 ? 7.252 -6.163 -9.577 1.00 73.94 79 LYS A N 1
ATOM 611 C CA . LYS A 1 79 ? 8.276 -7.232 -9.543 1.00 73.94 79 LYS A CA 1
ATOM 612 C C . LYS A 1 79 ? 9.665 -6.771 -9.077 1.00 73.94 79 LYS A C 1
ATOM 614 O O . LYS A 1 79 ? 10.543 -7.608 -8.877 1.00 73.94 79 LYS A O 1
ATOM 619 N N . HIS A 1 80 ? 9.908 -5.466 -8.958 1.00 69.69 80 HIS A N 1
ATOM 620 C CA . HIS A 1 80 ? 11.246 -4.931 -8.707 1.00 69.69 80 HIS A CA 1
ATOM 621 C C . HIS A 1 80 ? 11.859 -5.528 -7.434 1.00 69.69 80 HIS A C 1
ATOM 623 O O . HIS A 1 80 ? 11.378 -5.292 -6.327 1.00 69.69 80 HIS A O 1
ATOM 629 N N . ALA A 1 81 ? 12.960 -6.272 -7.594 1.00 57.53 81 ALA A N 1
ATOM 630 C CA . ALA A 1 81 ? 13.639 -6.970 -6.501 1.00 57.53 81 ALA A CA 1
ATOM 631 C C . ALA A 1 81 ? 14.027 -6.031 -5.343 1.00 57.53 81 ALA A C 1
ATOM 633 O O . ALA A 1 81 ? 13.938 -6.421 -4.185 1.00 57.53 81 ALA A O 1
ATOM 634 N N . HIS A 1 82 ? 14.359 -4.773 -5.655 1.00 69.31 82 HIS A N 1
ATOM 635 C CA . HIS A 1 82 ? 14.746 -3.743 -4.684 1.00 69.31 82 HIS A CA 1
ATOM 636 C C . HIS A 1 82 ? 13.608 -3.309 -3.752 1.00 69.31 82 HIS A C 1
ATOM 638 O O . HIS A 1 82 ? 13.863 -2.890 -2.628 1.00 69.31 82 HIS A O 1
ATOM 644 N N . SER A 1 83 ? 12.362 -3.413 -4.213 1.00 74.88 83 SER A N 1
ATOM 645 C CA . SER A 1 83 ? 11.174 -3.005 -3.462 1.00 74.88 83 SER A CA 1
ATOM 646 C C . SER A 1 83 ? 10.373 -4.197 -2.951 1.00 74.88 83 SER A C 1
ATOM 648 O O . SER A 1 83 ? 9.403 -4.004 -2.228 1.00 74.88 83 SER A O 1
ATOM 650 N N . LYS A 1 84 ? 10.765 -5.430 -3.303 1.00 79.19 84 LYS A N 1
ATOM 651 C CA . LYS A 1 84 ? 10.006 -6.647 -2.999 1.00 79.19 84 LYS A CA 1
ATOM 652 C C . LYS A 1 84 ? 9.784 -6.807 -1.495 1.00 79.19 84 LYS A C 1
ATOM 654 O O . LYS A 1 84 ? 8.649 -6.997 -1.083 1.00 79.19 84 LYS A O 1
ATOM 659 N N . GLN A 1 85 ? 10.825 -6.671 -0.674 1.00 83.88 85 GLN A N 1
ATOM 660 C CA . GLN A 1 85 ? 10.689 -6.827 0.779 1.00 83.88 85 GLN A CA 1
ATOM 661 C C . GLN A 1 85 ? 9.710 -5.801 1.369 1.00 83.88 85 GLN A C 1
ATOM 663 O O . GLN A 1 85 ? 8.746 -6.190 2.016 1.00 83.88 85 GLN A O 1
ATOM 668 N N . ALA A 1 86 ? 9.894 -4.514 1.062 1.00 85.12 86 ALA A N 1
ATOM 669 C CA . ALA A 1 86 ? 9.020 -3.439 1.537 1.00 85.12 86 ALA A CA 1
ATOM 670 C C . ALA A 1 86 ? 7.573 -3.576 1.025 1.00 85.12 86 ALA A C 1
ATOM 672 O O . ALA A 1 86 ? 6.624 -3.254 1.732 1.00 85.12 86 ALA A O 1
ATOM 673 N N . ALA A 1 87 ? 7.396 -4.093 -0.192 1.00 85.69 87 ALA A N 1
ATOM 674 C CA . ALA A 1 87 ? 6.098 -4.379 -0.796 1.00 85.69 87 ALA A CA 1
ATOM 675 C C . ALA A 1 87 ? 5.347 -5.477 -0.027 1.00 85.69 87 ALA A C 1
ATOM 677 O O . ALA A 1 87 ? 4.157 -5.338 0.261 1.00 85.69 87 ALA A O 1
ATOM 678 N N . PHE A 1 88 ? 6.051 -6.553 0.335 1.00 85.31 88 PHE A N 1
ATOM 679 C CA . PHE A 1 88 ? 5.505 -7.629 1.160 1.00 85.31 88 PHE A CA 1
ATOM 680 C C . PHE A 1 88 ? 5.243 -7.183 2.599 1.00 85.31 88 PHE A C 1
ATOM 682 O O . PHE A 1 88 ? 4.213 -7.556 3.152 1.00 85.31 88 PHE A O 1
ATOM 689 N N . ASP A 1 89 ? 6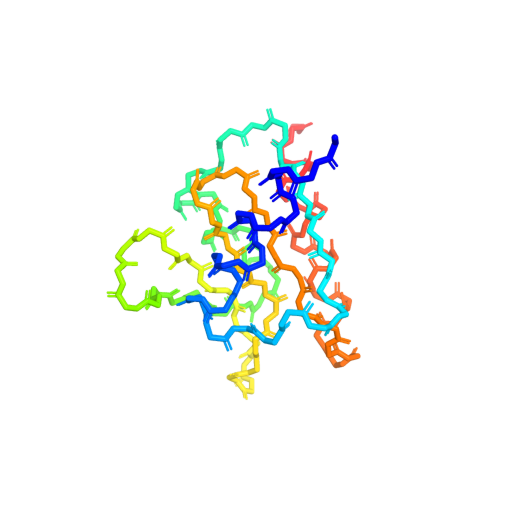.122 -6.375 3.190 1.00 87.69 89 ASP A N 1
ATOM 690 C CA . ASP A 1 89 ? 5.953 -5.880 4.559 1.00 87.69 89 ASP A CA 1
ATOM 691 C C . ASP A 1 89 ? 4.758 -4.923 4.668 1.00 87.69 89 ASP A C 1
ATOM 693 O O . ASP A 1 89 ? 3.894 -5.088 5.527 1.00 87.69 89 ASP A O 1
ATOM 697 N N . LEU A 1 90 ? 4.610 -4.015 3.697 1.00 87.69 90 LEU A N 1
ATOM 698 C CA . LEU A 1 90 ? 3.424 -3.171 3.562 1.00 87.69 90 LEU A CA 1
ATOM 699 C C . LEU A 1 90 ? 2.151 -4.011 3.397 1.00 87.69 90 LEU A C 1
ATOM 701 O O . LEU A 1 90 ? 1.146 -3.756 4.059 1.00 87.69 90 LEU A O 1
ATOM 705 N N . ALA A 1 91 ? 2.182 -5.033 2.536 1.00 86.75 91 ALA A N 1
ATOM 706 C CA . ALA A 1 91 ? 1.052 -5.940 2.371 1.00 86.75 91 ALA A CA 1
ATOM 707 C C . ALA A 1 91 ? 0.714 -6.670 3.676 1.00 86.75 91 ALA A C 1
ATOM 709 O O . ALA A 1 91 ? -0.460 -6.792 4.021 1.00 86.75 91 ALA A O 1
ATOM 710 N N . LYS A 1 92 ? 1.729 -7.126 4.417 1.00 86.31 92 LYS A N 1
ATOM 711 C CA . LYS A 1 92 ? 1.571 -7.793 5.710 1.00 86.31 92 LYS A CA 1
ATOM 712 C C . LYS A 1 92 ? 0.970 -6.852 6.749 1.00 86.31 92 LYS A C 1
ATOM 714 O O . LYS A 1 92 ? 0.045 -7.272 7.428 1.00 86.31 92 LYS A O 1
ATOM 719 N N . SER A 1 93 ? 1.415 -5.598 6.824 1.00 85.88 93 SER A N 1
ATOM 720 C CA . SER A 1 93 ? 0.825 -4.581 7.706 1.00 85.88 93 SER A CA 1
ATOM 721 C C . SER A 1 93 ? -0.656 -4.348 7.370 1.00 85.88 93 SER A C 1
ATOM 723 O O . SER A 1 93 ? -1.519 -4.438 8.237 1.00 85.88 93 SER A O 1
ATOM 725 N N . LEU A 1 94 ? -1.006 -4.211 6.088 1.00 85.00 94 LEU A N 1
ATOM 726 C CA . LEU A 1 94 ? -2.401 -4.019 5.662 1.00 85.00 94 LEU A CA 1
ATOM 727 C C . LEU A 1 94 ? -3.300 -5.249 5.869 1.00 85.00 94 LEU A C 1
ATOM 729 O O . LEU A 1 94 ? -4.508 -5.108 6.073 1.00 85.00 94 LEU A O 1
ATOM 733 N N . LEU A 1 95 ? -2.730 -6.454 5.801 1.00 82.62 95 LEU A N 1
ATOM 734 C CA . LEU A 1 95 ? -3.423 -7.715 6.083 1.00 82.62 95 LEU A CA 1
ATOM 735 C C . LEU A 1 95 ? -3.498 -8.024 7.587 1.00 82.62 95 LEU A C 1
ATOM 737 O O . LEU A 1 95 ? -4.429 -8.706 8.012 1.00 82.62 95 LEU A O 1
ATOM 741 N N . GLY A 1 96 ? -2.521 -7.542 8.357 1.00 68.81 96 GLY A N 1
ATOM 742 C CA . GLY A 1 96 ? -2.285 -7.826 9.771 1.00 68.81 96 GLY A CA 1
ATOM 743 C C . GLY A 1 96 ? -2.635 -6.687 10.729 1.00 68.81 96 GLY A C 1
ATOM 744 O O . GLY A 1 96 ? -2.451 -6.868 11.922 1.00 68.81 96 GLY A O 1
ATOM 745 N N . ALA A 1 97 ? -3.172 -5.554 10.255 1.00 56.88 97 ALA A N 1
ATOM 746 C CA . ALA A 1 97 ? -3.727 -4.465 11.075 1.00 56.88 97 ALA A CA 1
ATOM 747 C C . ALA A 1 97 ? -5.031 -4.883 11.791 1.00 56.88 97 ALA A C 1
ATOM 749 O O . ALA A 1 97 ? -6.097 -4.282 11.610 1.00 56.88 97 ALA A O 1
ATOM 750 N N . LYS A 1 98 ? -4.947 -5.984 12.535 1.00 42.53 98 LYS A N 1
ATOM 751 C CA . LYS A 1 98 ? -5.955 -6.545 13.417 1.00 42.53 98 LYS A CA 1
ATOM 752 C C . LYS A 1 98 ? -5.242 -7.289 14.547 1.00 42.53 98 LYS A C 1
ATOM 754 O O . LYS A 1 98 ? -5.276 -8.513 14.557 1.00 42.53 98 LYS A O 1
ATOM 759 N N . GLU A 1 99 ? -4.645 -6.536 15.461 1.00 37.16 99 GLU A N 1
ATOM 760 C CA . GLU A 1 99 ? -4.575 -6.864 16.891 1.00 37.16 99 GLU A CA 1
ATOM 761 C C . GLU A 1 99 ? -4.804 -5.575 17.682 1.00 37.16 99 GLU A C 1
ATOM 763 O O . GLU A 1 99 ? -4.199 -4.544 17.306 1.00 37.16 99 GLU A O 1
#

pLDDT: mean 77.93, std 12.52, range [37.16, 90.62]

Radius of gyration: 12.32 Å; Cα contacts (8 Å, |Δi|>4): 152; chains: 1; bounding box: 27×28×34 Å

Sequence (99 aa):
MHSIVRRLKSKVLSAGVSAEGVGIIQLRKRVTEAEFKAAAKEQGLKTNFQGSKKYLEARNPKDQLVAVLVDYNHLILPKHAHSKQAAFDLAKSLLGAKE

Secondary struct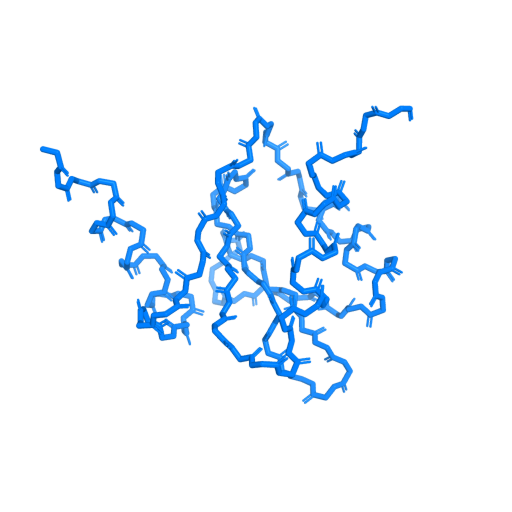ure (DSSP, 8-state):
--HHHHHHHHHHHHTT--SSS-EEEE-SSPPPHHHHHHHHHHTT-EEEE-SSTTEEEEE-TTS-EEEEEETTTEEEE---HHHHHHHHHHHHHHHH---